Protein AF-A0A8E2BC06-F1 (afdb_monomer_lite)

Radius of gyration: 29.79 Å; chains: 1; bounding box: 62×34×86 Å

Structure (mmCIF, N/CA/C/O backbone):
data_AF-A0A8E2BC06-F1
#
_entry.id   AF-A0A8E2BC06-F1
#
loop_
_atom_site.group_PDB
_atom_site.id
_atom_site.type_symbol
_atom_site.label_atom_id
_atom_site.label_alt_id
_atom_site.label_comp_id
_atom_site.label_asym_id
_atom_site.label_entity_id
_atom_site.label_seq_id
_atom_site.pdbx_PDB_ins_code
_atom_site.Cartn_x
_atom_site.Cartn_y
_atom_site.Cartn_z
_atom_site.occupancy
_atom_site.B_iso_or_equiv
_atom_site.auth_seq_id
_atom_site.auth_comp_id
_atom_site.auth_asym_id
_atom_site.auth_atom_id
_atom_site.pdbx_PDB_model_num
ATOM 1 N N . MET A 1 1 ? -37.605 18.004 41.710 1.00 41.22 1 MET A N 1
ATOM 2 C CA . MET A 1 1 ? -36.239 18.567 41.733 1.00 41.22 1 MET A CA 1
ATOM 3 C C . MET A 1 1 ? -35.378 17.755 40.780 1.00 41.22 1 MET A C 1
ATOM 5 O O . MET A 1 1 ? -35.127 16.592 41.062 1.00 41.22 1 MET A O 1
ATOM 9 N N . ALA A 1 2 ? -35.022 18.309 39.619 1.00 49.16 2 ALA A N 1
ATOM 10 C CA . ALA A 1 2 ? -34.113 17.648 38.685 1.00 49.16 2 ALA A CA 1
ATOM 11 C C . ALA A 1 2 ? -32.677 17.855 39.185 1.00 49.16 2 ALA A C 1
ATOM 13 O O . ALA A 1 2 ? -32.249 18.991 39.375 1.00 49.16 2 ALA A O 1
ATOM 14 N N . SER A 1 3 ? -31.973 16.761 39.471 1.00 54.72 3 SER A N 1
ATOM 15 C CA . SER A 1 3 ? -30.591 16.801 39.950 1.00 54.72 3 SER A CA 1
ATOM 16 C C . SER A 1 3 ? -29.672 17.420 38.891 1.00 54.72 3 SER A C 1
ATOM 18 O O . SER A 1 3 ? -29.633 16.954 37.753 1.00 54.72 3 SER A O 1
ATOM 20 N N . ILE A 1 4 ? -28.903 18.439 39.289 1.00 60.22 4 ILE A N 1
ATOM 21 C CA . ILE A 1 4 ? -27.830 19.093 38.511 1.00 60.22 4 ILE A CA 1
ATOM 22 C C . ILE A 1 4 ? -26.675 18.122 38.166 1.00 60.22 4 ILE A C 1
ATOM 24 O O . ILE A 1 4 ? -25.822 18.443 37.346 1.00 60.22 4 ILE A O 1
ATOM 28 N N . PHE A 1 5 ? -26.683 16.902 38.716 1.00 58.28 5 PHE A N 1
ATOM 29 C CA . PHE A 1 5 ? -25.665 15.866 38.501 1.00 58.28 5 PHE A CA 1
ATOM 30 C C . PHE A 1 5 ? -26.047 14.786 37.478 1.00 58.28 5 PHE A C 1
ATOM 32 O O . PHE A 1 5 ? -25.440 13.718 37.460 1.00 58.28 5 PHE A O 1
ATOM 39 N N . ALA A 1 6 ? -27.044 15.015 36.619 1.00 59.06 6 ALA A N 1
ATOM 40 C CA . ALA A 1 6 ? -27.373 14.064 35.559 1.00 59.06 6 ALA A CA 1
ATOM 41 C C . ALA A 1 6 ? -26.323 14.116 34.429 1.00 59.06 6 ALA A C 1
AT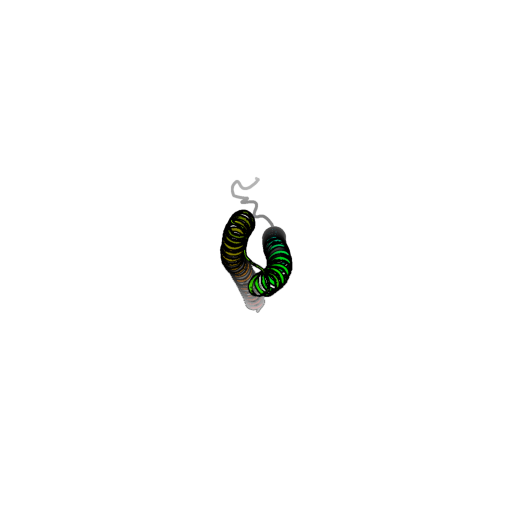OM 43 O O . ALA A 1 6 ? -26.578 14.660 33.354 1.00 59.06 6 ALA A O 1
ATOM 44 N N . PHE A 1 7 ? -25.133 13.556 34.671 1.00 66.12 7 PHE A N 1
ATOM 45 C CA . PHE A 1 7 ? -24.163 13.264 33.620 1.00 66.12 7 PHE A CA 1
ATOM 46 C C . PHE A 1 7 ? -24.805 12.238 32.679 1.00 66.12 7 PHE A C 1
ATOM 48 O O . PHE A 1 7 ? -24.916 11.056 33.001 1.00 66.12 7 PHE A O 1
ATOM 55 N N . ARG A 1 8 ? -25.339 12.716 31.549 1.00 65.69 8 ARG A N 1
ATOM 56 C CA . ARG A 1 8 ? -25.981 11.873 30.537 1.00 65.69 8 ARG A CA 1
ATOM 57 C C . ARG A 1 8 ? -24.899 11.082 29.815 1.00 65.69 8 ARG A C 1
ATOM 59 O O . ARG A 1 8 ? -24.354 11.543 28.815 1.00 65.69 8 ARG A O 1
ATOM 66 N N . THR A 1 9 ? -24.579 9.907 30.335 1.00 67.50 9 THR A N 1
ATOM 67 C CA . THR A 1 9 ? -23.714 8.954 29.649 1.00 67.50 9 THR A CA 1
ATOM 68 C C . THR A 1 9 ? -24.453 8.362 28.457 1.00 67.50 9 THR A C 1
ATOM 70 O O . THR A 1 9 ? -25.621 7.975 28.537 1.00 67.50 9 THR A O 1
ATOM 73 N N . ARG A 1 10 ? -23.773 8.336 27.310 1.00 71.56 10 ARG A N 1
ATOM 74 C CA . ARG A 1 10 ? -24.242 7.616 26.126 1.00 71.56 10 ARG A CA 1
ATOM 75 C C . ARG A 1 10 ? -24.183 6.111 26.418 1.00 71.56 10 ARG A C 1
ATOM 77 O O . ARG A 1 10 ? -23.404 5.672 27.259 1.00 71.56 10 ARG A O 1
ATOM 84 N N . SER A 1 11 ? -25.043 5.325 25.769 1.00 81.06 11 SER A N 1
ATOM 85 C CA . SER A 1 11 ? -25.048 3.867 25.936 1.00 81.06 11 SER A CA 1
ATOM 86 C C . SER A 1 11 ? -23.737 3.271 25.394 1.00 81.06 11 SER A C 1
ATOM 88 O O . SER A 1 11 ? -23.454 3.511 24.213 1.00 81.06 11 SER A O 1
ATOM 90 N N . PRO A 1 12 ? -23.014 2.443 26.168 1.00 82.12 12 PRO A N 1
ATOM 91 C CA . PRO A 1 12 ? -21.770 1.801 25.730 1.00 82.12 12 PRO A CA 1
ATOM 92 C C . PRO A 1 12 ? -21.897 1.052 24.395 1.00 82.12 12 PRO A C 1
ATOM 94 O O . PRO A 1 12 ? -21.000 1.099 23.561 1.00 82.12 12 PRO A O 1
ATOM 97 N N . ASP A 1 13 ? -23.051 0.436 24.133 1.00 82.31 13 ASP A N 1
ATOM 98 C CA . ASP A 1 13 ? -23.331 -0.281 22.880 1.00 82.31 13 ASP A CA 1
ATOM 99 C C . ASP A 1 13 ? -23.266 0.626 21.646 1.00 82.31 13 ASP A C 1
ATOM 101 O O . ASP A 1 13 ? -22.771 0.233 20.592 1.00 82.31 13 ASP A O 1
ATOM 105 N N . ARG A 1 14 ? -23.738 1.874 21.767 1.00 84.69 14 ARG A N 1
ATOM 106 C CA . ARG A 1 14 ? -23.670 2.838 20.658 1.00 84.69 14 ARG A CA 1
ATOM 107 C C . ARG A 1 14 ? -22.260 3.342 20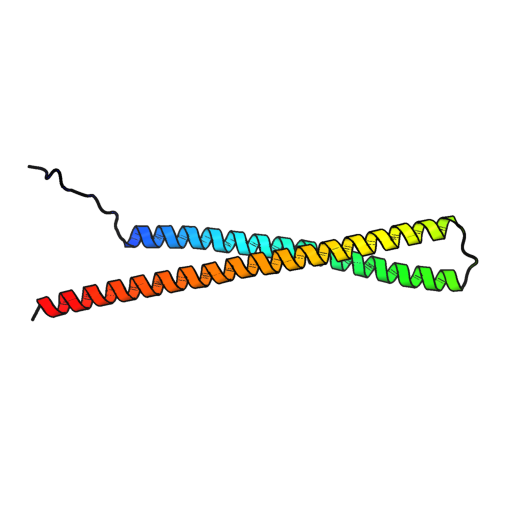.427 1.00 84.69 14 ARG A C 1
ATOM 109 O O . ARG A 1 14 ? -21.941 3.679 19.287 1.00 84.69 14 ARG A O 1
ATOM 116 N N . ASP A 1 15 ? -21.452 3.433 21.473 1.00 88.50 15 ASP A N 1
ATOM 117 C CA . ASP A 1 15 ? -20.056 3.828 21.335 1.00 88.50 15 ASP A CA 1
ATOM 118 C C . ASP A 1 15 ? -19.281 2.714 20.623 1.00 88.50 15 ASP A C 1
ATOM 120 O O . ASP A 1 15 ? -18.710 2.984 19.566 1.00 88.50 15 ASP A O 1
ATOM 124 N N . ARG A 1 16 ? -19.459 1.450 21.040 1.00 85.75 16 ARG A N 1
ATOM 125 C CA . ARG A 1 16 ? -18.925 0.269 20.335 1.00 85.75 16 ARG A CA 1
ATOM 126 C C . ARG A 1 16 ? -19.319 0.234 18.859 1.00 85.75 16 ARG A C 1
ATOM 128 O O . ARG A 1 16 ? -18.457 0.151 17.990 1.00 85.75 16 ARG A O 1
ATOM 135 N N . GLN A 1 17 ? -20.605 0.406 18.550 1.00 89.12 17 GLN A N 1
ATOM 136 C CA . GLN A 1 17 ? -21.076 0.430 17.160 1.00 89.12 17 GLN A CA 1
ATOM 137 C C . GLN A 1 17 ? -20.455 1.573 16.337 1.00 89.12 17 GLN A C 1
ATOM 139 O O . GLN A 1 17 ? -20.206 1.429 15.133 1.00 89.12 17 GLN A O 1
ATOM 144 N N . THR A 1 18 ? -20.241 2.733 16.968 1.00 92.69 18 THR A N 1
ATOM 145 C CA . THR A 1 18 ? -19.607 3.887 16.319 1.00 92.69 18 THR A CA 1
ATOM 146 C C . THR A 1 18 ? -18.145 3.571 16.002 1.00 92.69 18 THR A C 1
ATOM 148 O O . THR A 1 18 ? -17.684 3.863 14.898 1.00 92.69 18 THR A O 1
ATOM 151 N N . ASP A 1 19 ? -17.435 2.944 16.933 1.00 93.25 19 ASP A N 1
ATOM 152 C CA . ASP A 1 19 ? -16.026 2.600 16.774 1.00 93.25 19 ASP A CA 1
ATOM 153 C C . ASP A 1 19 ? -15.822 1.492 15.737 1.00 93.25 19 ASP A C 1
ATOM 155 O O . ASP A 1 19 ? -14.996 1.648 14.840 1.00 93.25 19 ASP A O 1
ATOM 159 N N . GLU A 1 20 ? -16.665 0.457 15.733 1.00 93.12 20 GLU A N 1
ATOM 160 C CA . GLU A 1 20 ? -16.689 -0.553 14.665 1.00 93.12 20 GLU A CA 1
ATOM 161 C C . GLU A 1 20 ? -16.873 0.072 13.280 1.00 93.12 20 GLU A C 1
ATOM 163 O O . GLU A 1 20 ? -16.201 -0.310 12.320 1.00 93.12 20 GLU A O 1
ATOM 168 N N . THR A 1 21 ? -17.755 1.069 13.172 1.00 96.06 21 THR A N 1
ATOM 169 C CA . THR A 1 21 ? -17.985 1.779 11.909 1.00 96.06 21 THR A CA 1
ATOM 170 C C . THR A 1 21 ? -16.732 2.537 11.472 1.00 96.06 21 THR A C 1
ATOM 172 O O . THR A 1 21 ? -16.337 2.448 10.309 1.00 96.06 21 THR A O 1
ATOM 175 N N . ARG A 1 22 ? -16.079 3.257 12.393 1.00 96.81 22 ARG A N 1
ATOM 176 C CA . ARG A 1 22 ? -14.855 4.027 12.114 1.00 96.81 22 ARG A CA 1
ATOM 177 C C . ARG A 1 22 ? -13.701 3.121 11.697 1.00 96.81 22 ARG A C 1
ATOM 179 O O . ARG A 1 22 ? -13.052 3.385 10.687 1.00 96.81 22 ARG A O 1
ATOM 186 N N . PHE A 1 23 ? -13.464 2.036 12.431 1.00 97.25 23 PHE A N 1
ATOM 187 C CA . PHE A 1 23 ? -12.391 1.097 12.105 1.00 97.25 23 PHE A CA 1
ATOM 188 C C . PHE A 1 23 ? -12.683 0.321 10.823 1.00 97.25 23 PHE A C 1
ATOM 190 O O . PHE A 1 23 ? -11.775 0.110 10.023 1.00 97.25 23 PHE A O 1
ATOM 197 N N . GLY A 1 24 ? -13.948 -0.019 10.563 1.00 97.31 24 GLY A N 1
ATOM 198 C CA . GLY A 1 24 ? -14.365 -0.599 9.290 1.00 97.31 24 GLY A CA 1
ATOM 199 C C . GLY A 1 24 ? -14.107 0.334 8.102 1.00 97.31 24 GLY A C 1
ATOM 200 O O . GLY A 1 24 ? -13.634 -0.118 7.062 1.00 97.31 24 GLY A O 1
ATOM 201 N N . GLN A 1 25 ? -14.367 1.636 8.250 1.00 98.12 25 GLN A N 1
ATOM 202 C CA . GLN A 1 25 ? -14.055 2.636 7.221 1.00 98.12 25 GLN A CA 1
ATOM 203 C C . GLN A 1 25 ? -12.548 2.758 6.975 1.00 98.12 25 GLN A C 1
ATOM 205 O O . GLN A 1 25 ? -12.118 2.752 5.824 1.00 98.12 25 GLN A O 1
ATOM 210 N N . LEU A 1 26 ? -11.747 2.828 8.042 1.00 98.19 26 LEU A N 1
ATOM 211 C CA . LEU A 1 26 ? -10.292 2.913 7.926 1.00 98.19 26 LEU A CA 1
ATOM 212 C C . LEU A 1 26 ? -9.696 1.656 7.279 1.00 98.19 26 LEU A C 1
ATOM 214 O O . LEU A 1 26 ? -8.850 1.767 6.398 1.00 98.19 26 LEU A O 1
ATOM 218 N N . SER A 1 27 ? -10.172 0.475 7.675 1.00 98.00 27 SER A N 1
ATOM 219 C CA . SER A 1 27 ? -9.765 -0.810 7.101 1.00 98.00 27 SER A CA 1
ATOM 220 C C . SER A 1 27 ? -9.996 -0.847 5.586 1.00 98.00 27 SER A C 1
ATOM 222 O O . SER A 1 27 ? -9.053 -1.067 4.829 1.00 98.00 27 SER A O 1
ATOM 224 N N . ARG A 1 28 ? -11.203 -0.483 5.128 1.00 98.31 28 ARG A N 1
ATOM 225 C CA . ARG A 1 28 ? -11.516 -0.405 3.690 1.00 98.31 28 ARG A CA 1
ATOM 226 C C . ARG A 1 28 ? -10.632 0.591 2.946 1.00 98.31 28 ARG A C 1
ATOM 228 O O . ARG A 1 28 ? -10.153 0.275 1.866 1.00 98.31 28 ARG A O 1
ATOM 235 N N . ALA A 1 29 ? -10.386 1.767 3.524 1.00 98.44 29 ALA A N 1
ATOM 236 C CA . ALA A 1 29 ? -9.529 2.771 2.899 1.00 98.44 29 ALA A CA 1
ATOM 237 C C . ALA A 1 29 ? -8.080 2.274 2.727 1.00 98.44 29 ALA A C 1
ATOM 239 O O . ALA A 1 29 ? -7.445 2.550 1.709 1.00 98.44 29 ALA A O 1
ATOM 240 N N . LEU A 1 30 ? -7.556 1.523 3.703 1.00 98.38 30 LEU A N 1
ATOM 241 C CA . LEU A 1 30 ? -6.233 0.901 3.609 1.00 98.38 30 LEU A CA 1
ATOM 242 C C . LEU A 1 30 ? -6.203 -0.203 2.543 1.00 98.38 30 LEU A C 1
ATOM 244 O O . LEU A 1 30 ? -5.251 -0.262 1.765 1.00 98.38 30 LEU A O 1
ATOM 248 N N . ASP A 1 31 ? -7.247 -1.030 2.467 1.00 97.88 31 ASP A N 1
ATOM 249 C CA . ASP A 1 31 ? -7.358 -2.098 1.468 1.00 97.88 31 ASP A CA 1
ATOM 250 C C . ASP A 1 31 ? -7.455 -1.530 0.039 1.00 97.88 31 ASP A C 1
ATOM 252 O O . ASP A 1 31 ? -6.759 -1.993 -0.868 1.00 97.88 31 ASP A O 1
ATOM 256 N N . GLU A 1 32 ? -8.255 -0.480 -0.164 1.00 98.25 32 GLU A N 1
ATOM 257 C CA . GLU A 1 32 ? -8.368 0.235 -1.442 1.00 98.25 32 GLU A CA 1
ATOM 258 C C . GLU A 1 32 ? -7.033 0.861 -1.861 1.00 98.25 32 GLU A C 1
ATOM 260 O O . GLU A 1 32 ? -6.614 0.734 -3.016 1.00 98.25 32 GLU A O 1
ATOM 265 N N . LEU A 1 33 ? -6.321 1.490 -0.921 1.00 98.25 33 LEU A N 1
ATOM 266 C CA . LEU A 1 33 ? -5.000 2.057 -1.176 1.00 98.25 33 LEU A CA 1
ATOM 267 C C . LEU A 1 33 ? -3.984 0.969 -1.556 1.00 98.25 33 LEU A C 1
ATOM 269 O O . LEU A 1 33 ? -3.240 1.133 -2.526 1.00 98.25 33 LEU A O 1
ATOM 273 N N . ALA A 1 34 ? -3.970 -0.156 -0.837 1.00 97.94 34 ALA A N 1
ATOM 274 C CA . ALA A 1 34 ? -3.098 -1.288 -1.139 1.00 97.94 34 ALA A CA 1
ATOM 275 C C . ALA A 1 34 ? -3.392 -1.886 -2.526 1.00 97.94 34 ALA A C 1
ATOM 277 O O . ALA A 1 34 ? -2.462 -2.189 -3.280 1.00 97.94 34 ALA A O 1
ATOM 278 N N . ALA A 1 35 ? -4.673 -2.012 -2.887 1.00 97.94 35 ALA A N 1
ATOM 279 C CA . ALA A 1 35 ? -5.095 -2.472 -4.205 1.00 97.94 35 ALA A CA 1
ATOM 280 C C . ALA A 1 35 ? -4.653 -1.505 -5.316 1.00 97.94 35 ALA A C 1
ATOM 282 O O . ALA A 1 35 ? -4.128 -1.949 -6.338 1.00 97.94 35 ALA A O 1
ATOM 283 N N . GLY A 1 36 ? -4.790 -0.192 -5.102 1.00 98.44 36 GLY A N 1
ATOM 284 C CA . GLY A 1 36 ? -4.328 0.834 -6.041 1.00 98.44 36 GLY A CA 1
ATOM 285 C C . GLY A 1 36 ? -2.817 0.785 -6.283 1.00 98.44 36 GLY A C 1
ATOM 286 O O . GLY A 1 36 ? -2.370 0.810 -7.432 1.00 98.44 36 GLY A O 1
ATOM 287 N N . ILE A 1 37 ? -2.028 0.630 -5.215 1.00 98.19 37 ILE A N 1
ATOM 288 C CA . ILE A 1 37 ? -0.566 0.484 -5.298 1.00 98.19 37 ILE A CA 1
ATOM 289 C C . ILE A 1 37 ? -0.185 -0.772 -6.094 1.00 98.19 37 ILE A C 1
ATOM 291 O O . ILE A 1 37 ? 0.684 -0.717 -6.969 1.00 98.19 37 ILE A O 1
ATOM 295 N N . GLU A 1 38 ? -0.830 -1.911 -5.824 1.00 97.75 38 GLU A N 1
ATOM 296 C CA . GLU A 1 38 ? -0.532 -3.163 -6.528 1.00 97.75 38 GLU A CA 1
ATOM 297 C C . GLU A 1 38 ? -0.951 -3.115 -8.005 1.00 97.75 38 GLU A C 1
ATOM 299 O O . GLU A 1 38 ? -0.233 -3.635 -8.865 1.00 97.75 38 GLU A O 1
ATOM 304 N N . ALA A 1 39 ? -2.068 -2.455 -8.317 1.00 98.00 39 ALA A N 1
ATOM 305 C CA . ALA A 1 39 ? -2.511 -2.241 -9.689 1.00 98.00 39 ALA A CA 1
ATOM 306 C C . ALA A 1 39 ? -1.500 -1.392 -10.476 1.00 98.00 39 ALA A C 1
ATOM 308 O O . ALA A 1 39 ? -1.101 -1.776 -11.579 1.00 98.00 39 ALA A O 1
ATOM 309 N N . GLU A 1 40 ? -1.015 -0.285 -9.898 1.00 97.75 40 GLU A N 1
ATOM 310 C CA . GLU A 1 40 ? 0.028 0.538 -10.523 1.00 97.75 40 GLU A CA 1
ATOM 311 C C . GLU A 1 40 ? 1.310 -0.277 -10.743 1.00 97.75 40 GLU A C 1
ATOM 313 O O . GLU A 1 40 ? 1.867 -0.290 -11.846 1.00 97.75 40 GLU A O 1
ATOM 318 N N . ARG A 1 41 ? 1.755 -1.011 -9.716 1.00 96.56 41 ARG A N 1
ATOM 319 C CA . ARG A 1 41 ? 2.959 -1.848 -9.778 1.00 96.56 41 ARG A CA 1
ATOM 320 C C . ARG A 1 41 ? 2.852 -2.906 -10.873 1.00 96.56 41 ARG A C 1
ATOM 322 O O . ARG A 1 41 ? 3.798 -3.090 -11.639 1.00 96.56 41 ARG A O 1
ATOM 329 N N . THR A 1 42 ? 1.704 -3.571 -10.974 1.00 96.00 42 THR A N 1
ATOM 330 C CA . THR A 1 42 ? 1.431 -4.578 -12.006 1.00 96.00 42 THR A CA 1
ATOM 331 C C . THR A 1 42 ? 1.435 -3.955 -13.399 1.00 96.00 42 THR A C 1
ATOM 333 O O . THR A 1 42 ? 2.070 -4.496 -14.304 1.00 96.00 42 THR A O 1
ATOM 336 N N . GLY A 1 43 ? 0.822 -2.779 -13.566 1.00 96.31 43 GLY A N 1
ATOM 337 C CA . GLY A 1 43 ? 0.839 -2.048 -14.833 1.00 96.31 43 GLY A CA 1
ATOM 338 C C . GLY A 1 43 ? 2.249 -1.637 -15.273 1.00 96.31 43 GLY A C 1
ATOM 339 O O . GLY A 1 43 ? 2.596 -1.762 -16.447 1.00 96.31 43 GLY A O 1
ATOM 340 N N . ILE A 1 44 ? 3.096 -1.184 -14.344 1.00 95.38 44 ILE A N 1
ATOM 341 C CA . ILE A 1 44 ? 4.497 -0.852 -14.651 1.00 95.38 44 ILE A CA 1
ATOM 342 C C . ILE A 1 44 ? 5.295 -2.111 -14.987 1.00 95.38 44 ILE A C 1
ATOM 344 O O . ILE A 1 44 ? 6.023 -2.098 -15.975 1.00 95.38 44 IL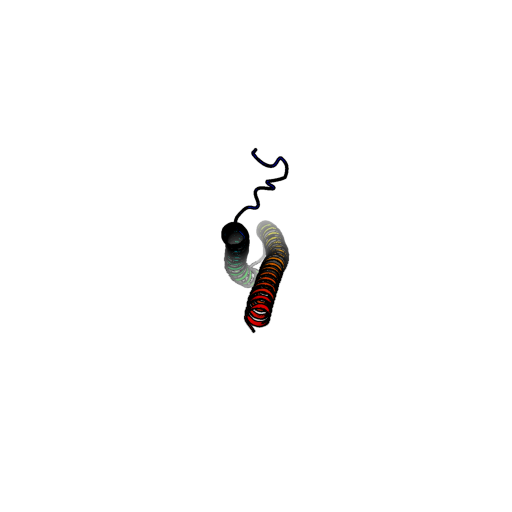E A O 1
ATOM 348 N N . ARG A 1 45 ? 5.143 -3.197 -14.220 1.00 93.69 45 ARG A N 1
ATOM 349 C CA . ARG A 1 45 ? 5.832 -4.468 -14.487 1.00 93.69 45 ARG A CA 1
ATOM 350 C C . ARG A 1 45 ? 5.482 -5.031 -15.865 1.00 93.69 45 ARG A C 1
ATOM 352 O O . ARG A 1 45 ? 6.390 -5.377 -16.608 1.00 93.69 45 ARG A O 1
ATOM 359 N N . SER A 1 46 ? 4.205 -5.020 -16.244 1.00 92.00 46 SE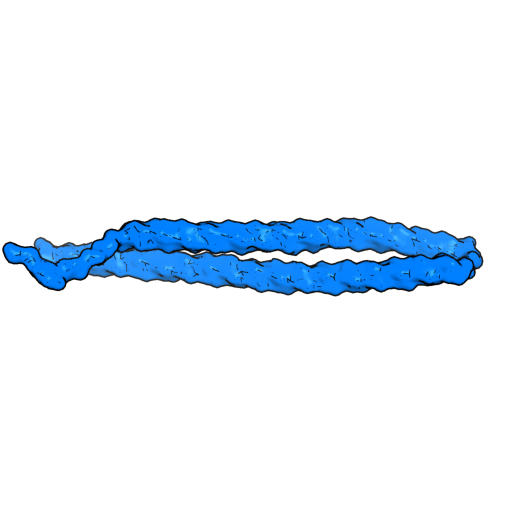R A N 1
ATOM 360 C CA . SER A 1 46 ? 3.777 -5.467 -17.576 1.00 92.00 46 SER A CA 1
ATOM 361 C C . SER A 1 46 ? 4.423 -4.643 -18.698 1.00 92.00 46 SER A C 1
ATOM 363 O O . SER A 1 46 ? 4.924 -5.203 -19.672 1.00 92.00 46 SER A O 1
ATOM 365 N N . ARG A 1 47 ? 4.483 -3.311 -18.546 1.00 90.06 47 ARG A N 1
ATOM 366 C CA . ARG A 1 47 ? 5.175 -2.444 -19.516 1.00 90.06 47 ARG A CA 1
ATOM 367 C C . ARG A 1 47 ? 6.680 -2.695 -19.541 1.00 90.06 47 ARG A C 1
ATOM 369 O O . ARG A 1 47 ? 7.259 -2.718 -20.619 1.00 90.06 47 ARG A O 1
ATOM 376 N N . TYR A 1 48 ? 7.301 -2.894 -18.380 1.00 89.31 48 TYR A N 1
ATOM 377 C CA . TYR A 1 48 ? 8.719 -3.226 -18.274 1.00 89.31 48 TYR A CA 1
ATOM 378 C C . TYR A 1 48 ? 9.044 -4.520 -19.029 1.00 89.31 48 TYR A C 1
ATOM 380 O O . TYR A 1 48 ? 9.942 -4.507 -19.860 1.00 89.31 48 TYR A O 1
ATOM 388 N N . GLU A 1 49 ? 8.278 -5.591 -18.806 1.00 87.88 49 GLU A N 1
ATOM 389 C CA . GLU A 1 49 ? 8.470 -6.895 -19.459 1.00 87.88 49 GLU A CA 1
ATOM 390 C C . GLU A 1 49 ? 8.307 -6.811 -20.984 1.00 87.88 49 GLU A C 1
ATOM 392 O O . GLU A 1 49 ? 9.124 -7.350 -21.733 1.00 87.88 49 GLU A O 1
ATOM 397 N N . ALA A 1 50 ? 7.292 -6.081 -21.461 1.00 85.81 50 ALA A N 1
ATOM 398 C CA . ALA A 1 50 ? 7.085 -5.864 -22.891 1.00 85.81 50 ALA A CA 1
ATOM 399 C C . ALA A 1 50 ? 8.255 -5.097 -23.531 1.00 85.81 50 ALA A C 1
ATOM 401 O O . ALA A 1 50 ? 8.733 -5.445 -24.610 1.00 85.81 50 ALA A O 1
ATOM 402 N N . VAL A 1 51 ? 8.741 -4.057 -22.851 1.00 82.31 51 VAL A N 1
ATOM 403 C CA . VAL A 1 51 ? 9.850 -3.229 -23.332 1.00 82.31 51 VAL A CA 1
ATOM 404 C C . VAL A 1 51 ? 11.179 -3.984 -23.273 1.00 82.31 51 VAL A C 1
ATOM 406 O O . VAL A 1 51 ? 11.964 -3.887 -24.213 1.00 82.31 51 VAL A O 1
ATOM 409 N N . SER A 1 52 ? 11.436 -4.773 -22.227 1.00 79.75 52 SER A N 1
ATOM 410 C CA . SER A 1 52 ? 12.668 -5.557 -22.105 1.00 79.75 52 SER A CA 1
ATOM 411 C C . SER A 1 52 ? 12.746 -6.681 -23.139 1.00 79.75 52 SER A C 1
ATOM 413 O O . SER A 1 52 ? 13.817 -6.921 -23.689 1.00 79.75 52 SER A O 1
ATOM 415 N N . ALA A 1 53 ? 11.620 -7.333 -23.451 1.00 79.38 53 ALA A N 1
ATOM 416 C CA . ALA A 1 53 ? 11.556 -8.319 -24.529 1.00 79.38 53 ALA A CA 1
ATOM 417 C C . ALA A 1 53 ? 11.905 -7.681 -25.884 1.00 79.38 53 ALA A C 1
ATOM 419 O O . ALA A 1 53 ? 12.748 -8.197 -26.613 1.00 79.38 53 ALA A O 1
ATOM 420 N N . ASN A 1 54 ? 11.332 -6.510 -26.180 1.00 73.75 54 ASN A N 1
ATOM 421 C CA . ASN A 1 54 ? 11.643 -5.760 -27.399 1.00 73.75 54 ASN A CA 1
ATOM 422 C C . ASN A 1 54 ? 13.107 -5.295 -27.449 1.00 73.75 54 ASN A C 1
ATOM 424 O O . ASN A 1 54 ? 13.723 -5.339 -28.512 1.00 73.75 54 ASN A O 1
ATOM 428 N N . ALA A 1 55 ? 13.677 -4.889 -26.310 1.00 72.00 55 ALA A N 1
ATOM 429 C CA . ALA A 1 55 ? 15.081 -4.498 -26.205 1.00 72.00 55 ALA A CA 1
ATOM 430 C C . ALA A 1 55 ? 16.027 -5.654 -26.561 1.00 72.00 55 ALA A C 1
ATOM 432 O O . ALA A 1 55 ? 16.980 -5.448 -27.307 1.00 72.00 55 ALA A O 1
ATOM 433 N N . ALA A 1 56 ? 15.743 -6.868 -26.077 1.00 72.56 56 ALA A N 1
ATOM 434 C CA . ALA A 1 56 ? 16.545 -8.053 -26.380 1.00 72.56 56 ALA A CA 1
ATOM 435 C C . ALA A 1 56 ? 16.588 -8.349 -27.892 1.00 72.56 56 ALA A C 1
ATOM 437 O O . ALA A 1 56 ? 17.664 -8.579 -28.439 1.00 72.56 56 ALA A O 1
ATOM 438 N N . PHE A 1 57 ? 15.450 -8.240 -28.590 1.00 70.69 57 PHE A N 1
ATOM 439 C CA . PHE A 1 57 ? 15.405 -8.372 -30.054 1.00 70.69 57 PHE A CA 1
ATOM 440 C C . PHE A 1 57 ? 16.179 -7.267 -30.779 1.00 70.69 57 PHE A C 1
ATOM 442 O O . PHE A 1 57 ? 16.796 -7.513 -31.815 1.00 70.69 57 PHE A O 1
ATOM 449 N N . LEU A 1 58 ? 16.145 -6.044 -30.248 1.00 68.44 58 LEU A N 1
ATOM 450 C CA . LEU A 1 58 ? 16.866 -4.905 -30.812 1.00 68.44 58 LEU A CA 1
ATOM 451 C C . LEU A 1 58 ? 18.384 -5.102 -30.723 1.00 68.44 58 LEU A C 1
ATOM 453 O O . LEU A 1 58 ? 19.072 -4.848 -31.708 1.00 68.44 58 LEU A O 1
ATOM 457 N N . VAL A 1 59 ? 18.888 -5.614 -29.595 1.00 70.00 59 VAL A N 1
ATOM 458 C CA . VAL A 1 59 ? 20.312 -5.952 -29.424 1.00 70.00 59 VAL A CA 1
ATOM 459 C C . VAL A 1 59 ? 20.737 -7.076 -30.378 1.00 70.00 59 VAL A C 1
ATOM 461 O O . VAL A 1 59 ? 21.726 -6.920 -31.088 1.00 70.00 59 VAL A O 1
ATOM 464 N N . GLU A 1 60 ? 19.956 -8.152 -30.497 1.00 68.88 60 GLU A N 1
ATOM 465 C CA . GLU A 1 60 ? 20.233 -9.260 -31.433 1.00 68.88 60 GLU A CA 1
ATOM 466 C C . GLU A 1 60 ? 20.277 -8.790 -32.904 1.00 68.88 60 GLU A C 1
ATOM 468 O O . GLU A 1 60 ? 21.127 -9.200 -33.698 1.00 68.88 60 GLU A O 1
ATOM 473 N N . ALA A 1 61 ? 19.376 -7.883 -33.294 1.00 66.81 61 ALA A N 1
ATOM 474 C CA . ALA A 1 61 ? 19.369 -7.306 -34.637 1.00 66.81 61 ALA A CA 1
ATOM 475 C C . ALA A 1 61 ? 20.574 -6.378 -34.887 1.00 66.81 61 ALA A C 1
ATOM 477 O O . ALA A 1 61 ? 21.005 -6.219 -36.033 1.00 66.81 61 ALA A O 1
ATOM 478 N N . MET A 1 62 ? 21.117 -5.758 -33.837 1.00 64.44 62 MET A N 1
ATOM 479 C CA . MET A 1 62 ? 22.292 -4.889 -33.908 1.00 64.44 62 MET A CA 1
ATOM 480 C C . MET A 1 62 ? 23.603 -5.660 -34.007 1.00 64.44 62 MET A C 1
ATOM 482 O O . MET A 1 62 ? 24.461 -5.243 -34.774 1.00 64.44 62 MET A O 1
ATOM 486 N N . ASP A 1 63 ? 23.751 -6.802 -33.336 1.00 65.81 63 ASP A N 1
ATOM 487 C CA . ASP A 1 63 ? 24.933 -7.663 -33.527 1.00 65.81 63 ASP A CA 1
ATOM 488 C C . ASP A 1 63 ? 25.073 -8.120 -34.992 1.00 65.81 63 ASP A C 1
ATOM 490 O O . ASP A 1 63 ? 26.173 -8.364 -35.489 1.00 65.81 63 ASP A O 1
ATOM 494 N N . ASN A 1 64 ? 23.953 -8.143 -35.717 1.00 67.25 64 ASN A N 1
ATOM 495 C CA . ASN A 1 64 ? 23.876 -8.492 -37.130 1.00 67.25 64 ASN A CA 1
ATOM 496 C C . ASN A 1 64 ? 23.911 -7.283 -38.094 1.00 67.25 64 ASN A C 1
ATOM 498 O O . ASN A 1 64 ? 23.855 -7.483 -39.310 1.00 67.25 64 ASN A O 1
ATOM 502 N N . SER A 1 65 ? 23.983 -6.030 -37.615 1.00 61.44 65 SER A N 1
ATOM 503 C CA . SER A 1 65 ? 23.946 -4.831 -38.475 1.00 61.44 65 SER A CA 1
ATOM 504 C C . SER A 1 65 ? 24.835 -3.673 -37.989 1.00 61.44 65 SER A C 1
ATOM 506 O O . SER A 1 65 ? 24.929 -3.383 -36.805 1.00 61.44 65 SER A O 1
ATOM 508 N N . ALA A 1 66 ? 25.487 -2.952 -38.912 1.00 61.66 66 ALA A N 1
ATOM 509 C CA . ALA A 1 66 ? 26.310 -1.788 -38.564 1.00 61.66 66 ALA A CA 1
ATOM 510 C C . ALA A 1 66 ? 25.443 -0.672 -37.945 1.00 61.66 66 ALA A C 1
ATOM 512 O O . ALA A 1 66 ? 24.606 -0.066 -38.616 1.00 61.66 66 ALA A O 1
ATOM 513 N N . VAL A 1 67 ? 25.626 -0.425 -36.647 1.00 63.94 67 VAL A N 1
ATOM 514 C CA . VAL A 1 67 ? 24.784 0.468 -35.839 1.00 63.94 67 VAL A CA 1
ATOM 515 C C . VAL A 1 67 ? 24.963 1.933 -36.255 1.00 63.94 67 VAL A C 1
ATOM 517 O O . VAL A 1 67 ? 26.077 2.453 -36.274 1.00 63.94 67 VAL A O 1
ATOM 520 N N . SER A 1 68 ? 23.859 2.630 -36.543 1.00 68.25 68 SER A N 1
ATOM 521 C CA . SER A 1 68 ? 23.850 4.083 -36.760 1.00 68.25 68 SER A CA 1
ATOM 522 C C . SER A 1 68 ? 23.753 4.849 -35.432 1.00 68.25 68 SER A C 1
ATOM 524 O O . SER A 1 68 ? 23.131 4.383 -34.478 1.00 68.25 68 SER A O 1
ATOM 526 N N . ALA A 1 69 ? 24.308 6.066 -35.370 1.00 70.00 69 ALA A N 1
ATOM 527 C CA . ALA A 1 69 ? 24.270 6.920 -34.172 1.00 70.00 69 ALA A CA 1
ATOM 528 C C . ALA A 1 69 ? 22.841 7.214 -33.659 1.00 70.00 69 ALA A C 1
ATOM 530 O O . ALA A 1 69 ? 22.639 7.413 -32.464 1.00 70.00 69 ALA A O 1
ATOM 531 N N . GLN A 1 70 ? 21.841 7.190 -34.546 1.00 70.69 70 GLN A N 1
ATOM 532 C CA . GLN A 1 70 ? 20.430 7.332 -34.184 1.00 70.69 70 GLN A CA 1
ATOM 533 C C . GLN A 1 70 ? 19.935 6.166 -33.312 1.00 70.69 70 GLN A C 1
ATOM 535 O O . GLN A 1 70 ? 19.267 6.401 -32.308 1.00 70.69 70 GLN A O 1
ATOM 540 N N . ARG A 1 71 ? 20.316 4.922 -33.637 1.00 72.94 71 ARG A N 1
ATOM 541 C CA . ARG A 1 71 ? 19.934 3.740 -32.846 1.00 72.94 71 ARG A CA 1
ATOM 542 C C . ARG A 1 71 ? 20.610 3.705 -31.477 1.00 72.94 71 ARG A C 1
ATOM 544 O O . ARG A 1 71 ? 20.008 3.234 -30.521 1.00 72.94 71 ARG A O 1
ATOM 551 N N . ALA A 1 72 ? 21.825 4.244 -31.358 1.00 74.69 72 ALA A N 1
ATOM 552 C CA . ALA A 1 72 ? 22.491 4.380 -30.062 1.00 74.69 72 ALA A CA 1
ATOM 553 C C . ALA A 1 72 ? 21.695 5.290 -29.103 1.00 74.69 72 ALA A C 1
ATOM 555 O O . ALA A 1 72 ? 21.464 4.921 -27.955 1.00 74.69 72 ALA A O 1
ATOM 556 N N . GLY A 1 73 ? 21.186 6.428 -29.592 1.00 77.88 73 GLY A N 1
ATOM 557 C CA . GLY A 1 73 ? 20.358 7.332 -28.782 1.00 77.88 73 GLY A CA 1
ATOM 558 C C . GLY A 1 73 ? 19.024 6.721 -28.330 1.00 77.88 73 GLY A C 1
ATOM 559 O O . GLY A 1 73 ? 18.569 6.987 -27.218 1.00 77.88 73 GLY A O 1
ATOM 560 N N . GLU A 1 74 ? 18.408 5.868 -29.154 1.00 80.38 74 GLU A N 1
ATOM 561 C CA . GLU A 1 74 ? 17.179 5.139 -28.798 1.00 80.38 74 GLU A CA 1
ATOM 562 C C . GLU A 1 74 ? 17.413 4.152 -27.638 1.00 80.38 74 GLU A C 1
ATOM 564 O O . GLU A 1 74 ? 16.568 4.022 -26.751 1.00 80.38 74 GLU A O 1
ATOM 569 N N . ILE A 1 75 ? 18.582 3.507 -27.588 1.00 79.12 75 ILE A N 1
ATOM 570 C CA . ILE A 1 75 ? 18.956 2.560 -26.523 1.00 79.12 75 ILE A CA 1
ATOM 571 C C . ILE A 1 75 ? 19.208 3.269 -25.196 1.00 79.12 75 ILE A C 1
ATOM 573 O O . ILE A 1 75 ? 18.793 2.774 -24.145 1.00 79.12 75 ILE A O 1
ATOM 577 N N . ASP A 1 76 ? 19.853 4.433 -25.223 1.00 83.25 76 ASP A N 1
ATOM 578 C CA . ASP A 1 76 ? 20.080 5.221 -24.011 1.00 83.25 76 ASP A CA 1
ATOM 579 C C . ASP A 1 76 ? 18.745 5.665 -23.394 1.00 83.25 76 ASP A C 1
ATOM 581 O O . ASP A 1 76 ? 18.516 5.499 -22.192 1.00 83.25 76 ASP A O 1
ATOM 585 N N . GLN A 1 77 ? 17.811 6.141 -24.225 1.00 85.38 77 GLN A N 1
ATOM 586 C CA . GLN A 1 77 ? 16.459 6.505 -23.783 1.00 85.38 77 GLN A CA 1
ATOM 587 C C . GLN A 1 77 ? 15.690 5.303 -23.215 1.00 85.38 77 GLN A C 1
ATOM 589 O O . GLN A 1 77 ? 14.998 5.419 -22.195 1.00 85.38 77 GLN A O 1
ATOM 594 N N . LEU A 1 78 ? 15.831 4.136 -23.848 1.00 85.31 78 LEU A N 1
ATOM 595 C CA . LEU A 1 78 ? 15.232 2.886 -23.389 1.00 85.31 78 LEU A CA 1
ATOM 596 C C . LEU A 1 78 ? 15.779 2.476 -22.019 1.00 85.31 78 LEU A C 1
ATOM 598 O O . LEU A 1 78 ? 15.019 2.158 -21.103 1.00 85.31 78 LEU A O 1
ATOM 602 N N . THR A 1 79 ? 17.097 2.547 -21.861 1.00 85.38 79 THR A N 1
ATOM 603 C CA . THR A 1 79 ? 17.807 2.207 -20.628 1.00 85.38 79 THR A CA 1
ATOM 604 C C . THR A 1 79 ? 17.367 3.100 -19.471 1.00 85.38 79 THR A C 1
ATOM 606 O O . THR A 1 79 ? 17.064 2.601 -18.383 1.00 85.38 79 THR A O 1
ATOM 609 N N . GLU A 1 80 ? 17.264 4.411 -19.690 1.00 89.44 80 GLU A N 1
ATOM 610 C CA . GLU A 1 80 ? 16.785 5.335 -18.659 1.00 89.44 80 GLU A CA 1
ATOM 611 C C . GLU A 1 80 ? 15.319 5.094 -18.287 1.00 89.44 80 GLU A C 1
ATOM 613 O O . GLU A 1 80 ? 14.964 5.119 -17.102 1.00 89.44 80 GLU A O 1
ATOM 618 N N . SER A 1 81 ? 14.479 4.757 -19.266 1.00 88.25 81 SER A N 1
ATOM 619 C CA . SER A 1 81 ? 13.079 4.392 -19.027 1.00 88.25 81 SER A CA 1
ATOM 620 C C . SER A 1 81 ? 12.955 3.117 -18.182 1.00 88.25 81 SER A C 1
ATOM 622 O O . SER A 1 81 ? 12.165 3.074 -17.233 1.00 88.25 81 SER A O 1
ATOM 624 N N . LEU A 1 82 ? 13.775 2.095 -18.456 1.00 89.19 82 LEU A N 1
ATOM 625 C CA . LEU A 1 82 ? 13.813 0.855 -17.672 1.00 89.19 82 LEU A CA 1
ATOM 626 C C . LEU A 1 82 ? 14.277 1.114 -16.231 1.00 89.19 82 LEU A C 1
ATOM 628 O O . LEU A 1 82 ? 13.639 0.646 -15.285 1.00 89.19 82 LEU A O 1
ATOM 632 N N . LYS A 1 83 ? 15.330 1.921 -16.040 1.00 90.56 83 LYS A N 1
ATOM 633 C CA . LYS A 1 83 ? 15.795 2.328 -14.702 1.00 90.56 83 LYS A CA 1
ATOM 634 C C . LYS A 1 83 ? 14.708 3.077 -13.929 1.00 90.56 83 LYS A C 1
ATOM 636 O O . LYS A 1 83 ? 14.517 2.826 -12.738 1.00 90.56 83 LYS A O 1
ATOM 641 N N . ALA A 1 84 ? 13.981 3.985 -14.583 1.00 91.69 84 ALA A N 1
ATOM 642 C CA . ALA A 1 84 ? 12.879 4.714 -13.960 1.00 91.69 84 ALA A CA 1
ATOM 643 C C . ALA A 1 84 ? 11.741 3.778 -13.517 1.00 91.69 84 ALA A C 1
ATOM 645 O O . ALA A 1 84 ? 11.240 3.921 -12.399 1.00 91.69 84 ALA A O 1
ATOM 646 N N . CYS A 1 85 ? 11.389 2.785 -14.342 1.00 92.25 85 CYS A N 1
ATOM 647 C CA . CYS A 1 85 ? 10.392 1.771 -13.994 1.00 92.25 85 CYS A CA 1
ATOM 648 C C . CYS A 1 85 ? 10.804 0.970 -12.755 1.00 92.25 85 CYS A C 1
ATOM 650 O O . CYS A 1 85 ? 10.010 0.843 -11.823 1.00 92.25 85 CYS A O 1
ATOM 652 N N . LEU A 1 86 ? 12.050 0.485 -12.706 1.00 92.38 86 LEU A N 1
ATOM 653 C CA . LEU A 1 86 ? 12.560 -0.284 -11.567 1.00 92.38 86 LEU A CA 1
ATOM 654 C C . LEU A 1 86 ? 12.522 0.530 -10.267 1.00 92.38 86 LEU A C 1
ATOM 656 O O . LEU A 1 86 ? 11.983 0.057 -9.267 1.00 92.38 86 LEU A O 1
ATOM 660 N N . ARG A 1 87 ? 12.991 1.787 -10.301 1.00 96.00 87 ARG A N 1
ATOM 661 C CA . ARG A 1 87 ? 12.921 2.693 -9.140 1.00 96.00 87 ARG A CA 1
ATOM 662 C C . ARG A 1 87 ? 11.486 2.891 -8.655 1.00 96.00 87 ARG A C 1
ATOM 664 O O . ARG A 1 87 ? 11.231 2.887 -7.452 1.00 96.00 87 ARG A O 1
ATOM 671 N N . ARG A 1 88 ? 10.532 3.061 -9.576 1.00 96.75 88 ARG A N 1
ATOM 672 C CA . ARG A 1 88 ? 9.121 3.243 -9.214 1.00 96.75 88 ARG A CA 1
ATOM 673 C C . ARG A 1 88 ? 8.520 1.973 -8.611 1.00 96.75 88 ARG A C 1
ATOM 675 O O . ARG A 1 88 ? 7.832 2.079 -7.600 1.00 96.75 88 ARG A O 1
ATOM 682 N N . ILE A 1 89 ? 8.809 0.796 -9.171 1.00 96.00 89 ILE A N 1
ATOM 683 C CA . ILE A 1 89 ? 8.371 -0.499 -8.619 1.00 96.00 89 ILE A CA 1
ATOM 684 C C . ILE A 1 89 ? 8.870 -0.672 -7.180 1.00 96.00 89 ILE A C 1
ATOM 686 O O . ILE A 1 89 ? 8.113 -1.118 -6.321 1.00 96.00 89 ILE A O 1
ATOM 690 N N . GLU A 1 90 ? 10.120 -0.303 -6.908 1.00 97.00 90 GLU A N 1
ATOM 691 C CA . GLU A 1 90 ? 10.714 -0.401 -5.574 1.00 97.00 90 GLU A CA 1
ATOM 692 C C . GLU A 1 90 ? 10.017 0.525 -4.562 1.00 97.00 90 GLU A C 1
ATOM 694 O O . GLU A 1 90 ? 9.672 0.106 -3.456 1.00 97.00 90 GLU A O 1
ATOM 699 N N . VAL A 1 91 ? 9.741 1.773 -4.960 1.00 98.25 91 VAL A N 1
ATOM 700 C CA . VAL A 1 91 ? 8.972 2.727 -4.145 1.00 98.25 91 VAL A CA 1
ATOM 701 C C . VAL A 1 91 ? 7.568 2.195 -3.853 1.00 98.25 91 VAL A C 1
ATOM 703 O O . VAL A 1 91 ? 7.139 2.234 -2.702 1.00 98.25 91 VAL A O 1
ATOM 706 N N . LEU A 1 92 ? 6.870 1.674 -4.866 1.00 98.12 92 LEU A N 1
ATOM 707 C CA . LEU A 1 92 ? 5.534 1.090 -4.707 1.00 98.12 92 LEU A CA 1
ATOM 708 C C . LEU A 1 92 ? 5.555 -0.132 -3.780 1.00 98.12 92 LEU A C 1
ATOM 710 O O . LEU A 1 92 ? 4.644 -0.296 -2.974 1.00 98.12 92 LEU A O 1
ATOM 714 N N . GLY A 1 93 ? 6.611 -0.950 -3.837 1.00 97.38 93 GLY A N 1
ATOM 715 C CA . GLY A 1 93 ? 6.828 -2.052 -2.896 1.00 97.38 93 GLY A CA 1
ATOM 716 C C . GLY A 1 93 ? 6.870 -1.563 -1.448 1.00 97.38 93 GLY A C 1
ATOM 717 O O . GLY A 1 93 ? 6.064 -1.999 -0.632 1.00 97.38 93 GLY A O 1
ATOM 718 N N . ARG A 1 94 ? 7.712 -0.563 -1.155 1.00 98.19 94 ARG A N 1
ATOM 719 C CA . ARG A 1 94 ? 7.783 0.035 0.191 1.00 98.19 94 ARG A CA 1
ATOM 720 C C . ARG A 1 94 ? 6.459 0.646 0.647 1.00 98.19 94 ARG A C 1
ATOM 722 O O . ARG A 1 94 ? 6.100 0.527 1.814 1.00 98.19 94 ARG A O 1
ATOM 729 N N . GLN A 1 95 ? 5.735 1.310 -0.256 1.00 98.31 95 GLN A N 1
ATOM 730 C CA . GLN A 1 95 ? 4.417 1.870 0.055 1.00 98.31 95 GLN A CA 1
ATOM 731 C C . GLN A 1 95 ? 3.411 0.771 0.412 1.00 98.31 95 GLN A C 1
ATOM 733 O O . GLN A 1 95 ? 2.681 0.914 1.390 1.00 98.31 95 GLN A O 1
ATOM 738 N N . LYS A 1 96 ? 3.400 -0.340 -0.333 1.00 97.38 96 LYS A N 1
ATOM 739 C CA . LYS A 1 96 ? 2.540 -1.491 -0.043 1.00 97.38 96 LYS A CA 1
ATOM 740 C C . LYS A 1 96 ? 2.861 -2.121 1.310 1.00 97.38 96 LYS A C 1
ATOM 742 O O . LYS A 1 96 ? 1.934 -2.405 2.069 1.00 97.38 96 LYS A O 1
ATOM 747 N N . ASP A 1 97 ? 4.141 -2.308 1.621 1.00 97.94 97 ASP A N 1
ATOM 748 C CA . ASP A 1 97 ? 4.570 -2.884 2.900 1.00 97.94 97 ASP A CA 1
ATOM 749 C C . ASP A 1 97 ? 4.148 -1.988 4.072 1.00 97.94 97 ASP A C 1
ATOM 751 O O . ASP A 1 97 ? 3.603 -2.468 5.065 1.00 97.94 97 ASP A O 1
ATOM 755 N N . PHE A 1 98 ? 4.309 -0.670 3.923 1.00 98.44 98 PHE A N 1
ATOM 756 C CA . PHE A 1 98 ? 3.861 0.308 4.912 1.00 98.44 98 PHE A CA 1
ATOM 757 C C . PHE A 1 98 ? 2.344 0.249 5.146 1.00 98.44 98 PHE A C 1
ATOM 759 O O . PHE A 1 98 ? 1.902 0.144 6.290 1.00 98.44 98 PHE A O 1
ATOM 766 N N . VAL A 1 99 ? 1.539 0.265 4.078 1.00 98.44 99 VAL A N 1
ATOM 767 C CA . VAL A 1 99 ? 0.070 0.191 4.181 1.00 98.44 99 VAL A CA 1
ATOM 768 C C . VAL A 1 99 ? -0.380 -1.138 4.793 1.00 98.44 99 VAL A C 1
ATOM 770 O O . VAL A 1 99 ? -1.258 -1.149 5.655 1.00 98.44 99 VAL A O 1
ATOM 773 N N . SER A 1 100 ? 0.260 -2.247 4.419 1.00 96.56 100 SER A N 1
ATOM 774 C CA . SER A 1 100 ? -0.012 -3.569 5.002 1.00 96.56 100 SER A CA 1
ATOM 775 C C . SER A 1 100 ? 0.317 -3.600 6.498 1.00 96.56 100 SER A C 1
ATOM 777 O O . SER A 1 100 ? -0.445 -4.153 7.288 1.00 96.56 100 SER A O 1
ATOM 779 N N . GLY A 1 101 ? 1.409 -2.947 6.907 1.00 98.06 101 GLY A N 1
ATOM 780 C CA . GLY A 1 101 ? 1.763 -2.776 8.315 1.00 98.06 101 GLY A CA 1
ATOM 781 C C . GLY A 1 101 ? 0.709 -1.988 9.094 1.00 98.06 101 GLY A C 1
ATOM 782 O O . GLY A 1 101 ? 0.289 -2.421 10.163 1.00 98.06 101 GLY A O 1
ATOM 783 N N . LEU A 1 102 ? 0.210 -0.875 8.543 1.00 98.19 102 LEU A N 1
ATOM 784 C CA . LEU A 1 102 ? -0.885 -0.112 9.158 1.00 98.19 102 LEU A CA 1
ATOM 785 C C . LEU A 1 102 ? -2.167 -0.941 9.288 1.00 98.19 102 LEU A C 1
ATOM 787 O O . LEU A 1 102 ? -2.828 -0.896 10.326 1.00 98.19 102 LEU A O 1
ATOM 791 N N . ARG A 1 103 ? -2.506 -1.717 8.251 1.00 98.12 103 ARG A N 1
ATOM 792 C CA . ARG A 1 103 ? -3.678 -2.597 8.242 1.00 98.12 103 ARG A CA 1
ATOM 793 C C . ARG A 1 103 ? -3.590 -3.654 9.340 1.00 98.12 103 ARG A C 1
ATOM 795 O O . ARG A 1 103 ? -4.581 -3.870 10.035 1.00 98.12 103 ARG A O 1
ATOM 802 N N . HIS A 1 104 ? -2.415 -4.254 9.517 1.00 97.81 104 HIS A N 1
ATOM 803 C CA . HIS A 1 104 ? -2.166 -5.241 10.561 1.00 97.81 104 HIS A CA 1
ATOM 804 C C . HIS A 1 104 ? -2.233 -4.632 11.968 1.00 97.81 104 HIS A C 1
ATOM 806 O O . HIS A 1 104 ? -2.906 -5.176 12.840 1.00 97.81 104 HIS A O 1
ATOM 812 N N . SER A 1 105 ? -1.608 -3.469 12.180 1.00 98.06 105 SER A N 1
ATOM 813 C CA . SER A 1 105 ? -1.691 -2.750 13.457 1.00 98.06 105 SER A CA 1
ATOM 814 C C . SER A 1 105 ? -3.130 -2.377 13.819 1.00 98.06 105 SER A C 1
ATOM 816 O O . SER A 1 105 ? -3.507 -2.449 14.985 1.00 98.06 105 SER A O 1
ATOM 818 N N . LEU A 1 106 ? -3.949 -2.014 12.826 1.00 97.62 106 LEU A N 1
ATOM 819 C CA . LEU A 1 106 ? -5.373 -1.759 13.031 1.00 97.62 106 LEU A CA 1
ATOM 820 C C . LEU A 1 106 ? -6.126 -3.024 13.465 1.00 97.62 106 LEU A C 1
ATOM 822 O O . LEU A 1 106 ? -6.938 -2.943 14.380 1.00 97.62 106 LEU A O 1
ATOM 826 N N . ASP A 1 107 ? -5.862 -4.178 12.843 1.00 96.56 107 ASP A N 1
ATOM 827 C CA . ASP A 1 107 ? -6.494 -5.443 13.247 1.00 96.56 107 ASP A CA 1
ATOM 828 C C . ASP A 1 107 ? -6.162 -5.804 14.696 1.00 96.56 107 ASP A C 1
ATOM 830 O O . ASP A 1 107 ? -7.067 -6.144 15.456 1.00 96.56 107 ASP A O 1
ATOM 834 N N . ILE A 1 108 ? -4.890 -5.675 15.088 1.00 97.25 108 ILE A N 1
ATOM 835 C CA . ILE A 1 108 ? -4.450 -5.918 16.469 1.00 97.25 108 ILE A CA 1
ATOM 836 C C . ILE A 1 108 ? -5.183 -4.980 17.429 1.00 97.25 108 ILE A C 1
ATOM 838 O O . ILE A 1 108 ? -5.777 -5.441 18.399 1.00 97.25 108 ILE A O 1
ATOM 842 N N . PHE A 1 109 ? -5.196 -3.679 17.135 1.00 95.38 109 PHE A N 1
ATOM 843 C CA . PHE A 1 109 ? -5.837 -2.681 17.990 1.00 95.38 109 PHE A CA 1
ATOM 844 C C . PHE A 1 109 ? -7.336 -2.958 18.189 1.00 95.38 109 PHE A C 1
ATOM 846 O O . PHE A 1 109 ? -7.857 -2.862 19.301 1.00 95.38 109 PHE A O 1
ATOM 853 N N . VAL A 1 110 ? -8.040 -3.326 17.116 1.00 94.31 110 VAL A N 1
ATOM 854 C CA . VAL A 1 110 ? -9.471 -3.654 17.179 1.00 94.31 110 VAL A CA 1
ATOM 855 C C . VAL A 1 110 ? -9.714 -4.942 17.973 1.00 94.31 110 VAL A C 1
ATOM 857 O O . VAL A 1 110 ? -10.677 -5.012 18.738 1.00 94.31 110 VAL A O 1
ATOM 860 N N . ASP A 1 111 ? -8.863 -5.956 17.816 1.00 91.81 111 ASP A N 1
ATOM 861 C CA . ASP A 1 111 ? -8.961 -7.222 18.552 1.00 91.81 111 ASP A CA 1
ATOM 862 C C . ASP A 1 111 ? -8.690 -7.046 20.058 1.00 91.81 111 ASP A C 1
ATOM 864 O O . ASP A 1 111 ? -9.435 -7.557 20.897 1.00 91.81 111 ASP A O 1
ATOM 868 N N . GLU A 1 112 ? -7.678 -6.255 20.420 1.00 91.50 112 GLU A N 1
ATOM 869 C CA . GLU A 1 112 ? -7.372 -5.898 21.812 1.00 91.50 112 GLU A CA 1
ATOM 870 C C . GLU A 1 112 ? -8.514 -5.111 22.474 1.00 91.50 112 GLU A C 1
ATOM 872 O O . GLU A 1 112 ? -8.876 -5.380 23.627 1.00 91.50 112 GLU A O 1
ATOM 877 N N . GLY A 1 113 ? -9.130 -4.180 21.736 1.00 87.81 113 GLY A N 1
ATOM 878 C CA . GLY A 1 113 ? -10.308 -3.444 22.195 1.00 87.81 113 GLY A CA 1
ATOM 879 C C . GLY A 1 113 ? -11.481 -4.372 22.525 1.00 87.81 113 GLY A C 1
ATOM 880 O O . GLY A 1 113 ? -12.057 -4.277 23.609 1.00 87.81 113 GLY A O 1
ATOM 881 N N . ARG A 1 114 ? -11.777 -5.340 21.646 1.00 85.25 114 ARG A N 1
ATOM 882 C CA . ARG A 1 114 ? -12.851 -6.327 21.871 1.00 85.25 114 ARG A CA 1
ATOM 883 C C . ARG A 1 114 ? -12.610 -7.190 23.107 1.00 85.25 114 ARG A C 1
ATOM 885 O O . ARG A 1 114 ? -13.519 -7.345 23.918 1.00 85.25 114 ARG A O 1
ATOM 892 N N . LYS A 1 115 ? -11.386 -7.694 23.292 1.00 85.94 115 LYS A N 1
ATOM 893 C CA . LYS A 1 115 ? -11.015 -8.489 24.478 1.00 85.94 115 LYS A CA 1
ATOM 894 C C . LYS A 1 115 ? -11.220 -7.705 25.774 1.00 85.94 115 LYS A C 1
ATOM 896 O O . LYS A 1 115 ? -11.760 -8.232 26.744 1.00 85.94 115 LYS A O 1
ATOM 901 N N . THR A 1 116 ? -10.839 -6.429 25.776 1.00 84.44 116 THR A N 1
ATOM 902 C CA . THR A 1 116 ? -10.995 -5.550 26.943 1.00 84.44 116 THR A CA 1
ATOM 903 C C . THR A 1 116 ? -12.471 -5.328 27.299 1.00 84.44 116 THR A C 1
ATOM 905 O O . THR A 1 116 ? -12.844 -5.358 28.479 1.00 84.44 116 THR A O 1
ATOM 908 N N . ASP A 1 117 ? -13.326 -5.151 26.291 1.00 82.31 117 ASP A N 1
ATOM 909 C CA . ASP A 1 117 ? -14.771 -4.985 26.472 1.00 82.31 117 ASP A CA 1
ATOM 910 C C . ASP A 1 117 ? -15.442 -6.266 26.995 1.00 82.31 117 ASP A C 1
ATOM 912 O O . ASP A 1 117 ? -16.300 -6.210 27.887 1.00 82.31 117 ASP A O 1
ATOM 916 N N . GLU A 1 118 ? -15.039 -7.429 26.479 1.00 82.19 118 GLU A N 1
ATOM 917 C CA . GLU A 1 118 ? -15.521 -8.741 26.922 1.00 82.19 118 GLU A CA 1
ATOM 918 C C . GLU A 1 118 ? -15.139 -9.020 28.380 1.00 82.19 118 GLU A C 1
ATOM 920 O O . GLU A 1 118 ? -15.996 -9.394 29.187 1.00 82.19 118 GLU A O 1
ATOM 925 N N . GLU A 1 119 ? -13.883 -8.763 28.755 1.00 83.69 119 GLU A N 1
ATOM 926 C CA . GLU A 1 119 ? -13.422 -8.900 30.138 1.00 83.69 119 GLU A CA 1
ATOM 927 C C . GLU A 1 119 ? -14.177 -7.971 31.093 1.00 83.69 119 GLU A C 1
ATOM 929 O O . GLU A 1 119 ? -14.570 -8.380 32.191 1.00 83.69 119 GLU A O 1
ATOM 934 N N . SER A 1 120 ? -14.402 -6.721 30.684 1.00 80.38 120 SER A N 1
ATOM 935 C CA . SER A 1 120 ? -15.133 -5.737 31.487 1.00 80.38 120 SER A CA 1
ATOM 936 C C . SER A 1 120 ? -16.588 -6.162 31.699 1.00 80.38 120 SER A C 1
ATOM 938 O O . SER A 1 120 ? -17.095 -6.112 32.823 1.00 80.38 120 SER A O 1
ATOM 940 N N . SER A 1 121 ? -17.235 -6.665 30.646 1.00 80.44 121 SER A N 1
ATOM 941 C CA . SER A 1 121 ? -18.609 -7.177 30.697 1.00 80.44 121 SER A CA 1
ATOM 942 C C . SER A 1 121 ? -18.723 -8.416 31.594 1.00 80.44 121 SER A C 1
ATOM 944 O O . SER A 1 121 ? -19.631 -8.506 32.423 1.00 80.44 121 SER A O 1
ATOM 946 N N . ALA A 1 122 ? -17.768 -9.346 31.501 1.00 80.00 122 ALA A N 1
ATOM 947 C CA . ALA A 1 122 ? -17.734 -10.548 32.332 1.00 80.00 122 ALA A CA 1
ATOM 948 C C . ALA A 1 122 ? -17.542 -10.226 33.825 1.00 80.00 122 ALA A C 1
ATOM 950 O O . ALA A 1 122 ? -18.201 -10.822 34.682 1.00 80.00 122 ALA A O 1
ATOM 951 N N . ARG A 1 123 ? -16.679 -9.254 34.155 1.00 80.44 123 ARG A N 1
ATOM 952 C CA . ARG A 1 123 ? -16.460 -8.803 35.543 1.00 80.44 123 ARG A CA 1
ATOM 953 C C . ARG A 1 123 ? -17.712 -8.164 36.146 1.00 80.44 123 ARG A C 1
ATOM 955 O O . ARG A 1 123 ? -18.011 -8.415 37.314 1.00 80.44 123 ARG A O 1
ATOM 962 N N . LEU A 1 124 ? -18.453 -7.375 35.364 1.00 77.38 124 LEU A N 1
ATOM 963 C CA . LEU A 1 124 ? -19.724 -6.784 35.797 1.00 77.38 124 LEU A CA 1
ATOM 964 C C . LEU A 1 124 ? -20.764 -7.870 36.108 1.00 77.38 124 LEU A C 1
ATOM 966 O O . LEU A 1 124 ? -21.319 -7.877 37.207 1.00 77.38 124 LEU A O 1
ATOM 970 N N . ALA A 1 125 ? -20.935 -8.848 35.214 1.00 76.88 125 ALA A N 1
ATOM 971 C CA . ALA A 1 125 ? -21.867 -9.961 35.413 1.00 76.88 125 ALA A CA 1
ATOM 972 C C . ALA A 1 125 ? -21.531 -10.813 36.657 1.00 76.88 125 ALA A C 1
ATOM 974 O O . ALA A 1 125 ? -22.419 -11.194 37.422 1.00 76.88 125 ALA A O 1
ATOM 975 N N . GLN A 1 126 ?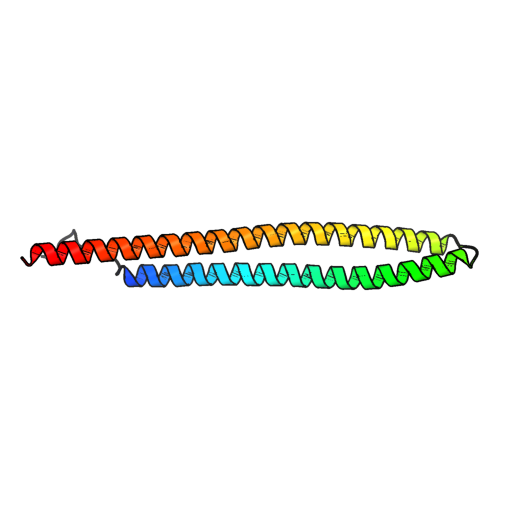 -20.245 -11.077 36.917 1.00 75.25 126 GLN A N 1
ATOM 976 C CA . GLN A 1 126 ? -19.808 -11.804 38.119 1.00 75.25 126 GLN A CA 1
ATOM 977 C C . GLN A 1 126 ? -20.021 -11.005 39.415 1.00 75.2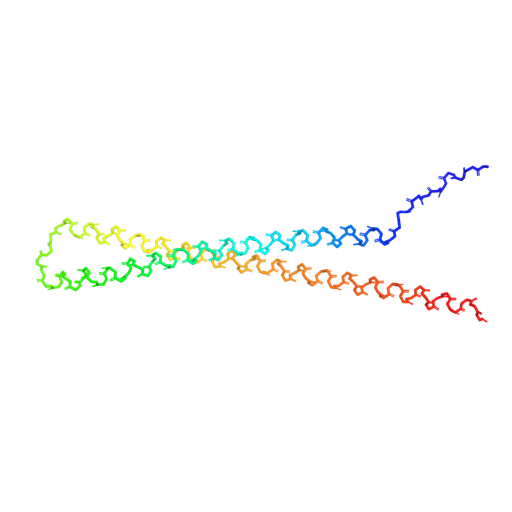5 126 GLN A C 1
ATOM 979 O O . GLN A 1 126 ? -20.334 -11.583 40.460 1.00 75.25 126 GLN A O 1
ATOM 984 N N . GLY A 1 127 ? -19.851 -9.681 39.367 1.00 72.62 127 GLY A N 1
ATOM 985 C CA . GLY A 1 127 ? -20.104 -8.792 40.500 1.00 72.62 127 GLY A CA 1
ATOM 986 C C . GLY A 1 127 ? -21.586 -8.707 40.869 1.00 72.62 127 GLY A C 1
ATOM 987 O O . GLY A 1 127 ? -21.916 -8.666 42.053 1.00 72.62 127 GLY A O 1
ATOM 988 N N . GLU A 1 128 ? -22.476 -8.726 39.876 1.00 67.38 128 GLU A N 1
ATOM 989 C CA . GLU A 1 128 ? -23.927 -8.765 40.085 1.00 67.38 128 GLU A CA 1
ATOM 990 C C . GLU A 1 128 ? -24.385 -10.109 40.660 1.00 67.38 128 GLU A C 1
ATOM 992 O O . GLU A 1 128 ? -25.127 -10.127 41.642 1.00 67.38 128 GLU A O 1
ATOM 997 N N . ALA A 1 129 ? -23.865 -11.227 40.141 1.00 66.25 129 ALA A N 1
ATOM 998 C CA . ALA A 1 129 ? -24.163 -12.561 40.664 1.00 66.25 129 ALA A CA 1
ATOM 999 C C . ALA A 1 129 ? -23.747 -12.726 42.138 1.00 66.25 129 ALA A C 1
ATOM 1001 O O . ALA A 1 129 ? -24.466 -13.338 42.921 1.00 66.25 129 ALA A O 1
ATOM 1002 N N . ARG A 1 130 ? -22.619 -12.132 42.554 1.00 65.94 130 ARG A N 1
ATOM 1003 C CA . ARG A 1 130 ? -22.152 -12.157 43.954 1.00 65.94 130 ARG A CA 1
ATOM 1004 C C . ARG A 1 130 ? -22.968 -11.301 44.924 1.00 65.94 130 ARG A C 1
ATOM 1006 O O . ARG A 1 130 ? -22.804 -11.477 46.122 1.00 65.94 130 ARG A O 1
ATOM 1013 N N . ARG A 1 131 ? -23.794 -10.364 44.447 1.00 62.25 131 ARG A N 1
ATOM 1014 C CA . ARG A 1 131 ? -24.676 -9.545 45.305 1.00 62.25 131 ARG A CA 1
ATOM 1015 C C . ARG A 1 131 ? -26.066 -10.155 45.505 1.00 62.25 131 ARG A C 1
ATOM 1017 O O . ARG A 1 131 ? -26.844 -9.610 46.281 1.00 62.25 131 ARG A O 1
ATOM 1024 N N . GLN A 1 132 ? -26.394 -11.221 44.776 1.00 57.84 132 GLN A N 1
ATOM 1025 C CA . GLN A 1 132 ? -27.698 -11.894 44.830 1.00 57.84 132 GLN A CA 1
ATOM 1026 C C . GLN A 1 132 ? -27.712 -13.135 45.743 1.00 57.84 132 GLN A C 1
ATOM 1028 O O . GLN A 1 132 ? -28.756 -13.770 45.877 1.00 57.84 132 GLN A O 1
ATOM 1033 N N . PHE A 1 133 ? -26.584 -13.446 46.386 1.00 47.59 133 PHE A N 1
ATOM 1034 C CA . PHE A 1 133 ? -26.421 -14.463 47.429 1.00 47.59 133 PHE A CA 1
ATOM 1035 C C . PHE A 1 133 ? -25.861 -13.811 48.696 1.00 47.59 133 PHE A C 1
ATOM 1037 O O . PHE A 1 133 ? -26.098 -14.374 49.786 1.00 47.59 133 PHE A O 1
#

Sequence (133 aa):
MASIFAFRTRSPDRDRQTDETRFGQLSRALDELAAGIEAERTGIRSRYEAVSANAAFLVEAMDNSAVSAQRAGEIDQLTESLKACLRRIEVLGRQKDFVSGLRHSLDIFVDEGRKTDEESSARLAQGEARRQF

Secondary structure (DSSP, 8-state):
---TT---PPPHHHHHHHHHHHHHHHHHHHHHHHHHHHHHHHHHHHHHHHHHHHHHHHHHHHHTS---HHHHHHHHHHHHHHHHHHHHHHHHHHHHHHHHHHHHHHHHHHHHHHHHHHHHHHHHHHHHHTT--

Organism: NCBI:txid376165

Foldseek 3Di:
DDDPPCPPDDDPVVVLVVVCVVLVVVLVVLVVVLVVLVVVLVVLVVVLVVLVVVVVVLVVVCVVDPDDPVSVVVVVVSVVSNVVSVVSSVVSVVVNVVSVVVSVVSVVVNVVVVVVVVVVVVVVVVVVVVVVD

pLDDT: mean 84.24, std 13.76, range [41.22, 98.44]